Protein AF-A0A7C3FP70-F1 (afdb_monomer_lite)

Structure (mmCIF, N/CA/C/O backbone):
data_AF-A0A7C3FP70-F1
#
_entry.id   AF-A0A7C3FP70-F1
#
loop_
_atom_site.group_PDB
_atom_site.id
_atom_site.type_symbol
_atom_site.label_atom_id
_atom_site.label_alt_id
_atom_site.label_comp_id
_atom_site.label_asym_id
_atom_site.label_entity_id
_atom_site.label_seq_id
_atom_site.pdbx_PDB_ins_code
_atom_site.Cartn_x
_atom_site.Cartn_y
_atom_site.Cartn_z
_atom_site.occupancy
_atom_site.B_iso_or_equiv
_atom_site.auth_seq_id
_atom_site.auth_comp_id
_atom_site.auth_asym_id
_atom_site.auth_atom_id
_atom_site.pdbx_PDB_model_num
ATOM 1 N N . MET A 1 1 ? -17.243 -0.712 21.664 1.00 82.69 1 MET A N 1
ATOM 2 C CA . MET A 1 1 ? -17.725 -1.508 20.509 1.00 82.69 1 MET A CA 1
ATOM 3 C C . MET A 1 1 ? -17.225 -0.760 19.308 1.00 82.69 1 MET A C 1
ATOM 5 O O . MET A 1 1 ? -17.671 0.364 19.098 1.00 82.69 1 MET A O 1
ATOM 9 N N . SER A 1 2 ? -16.298 -1.356 18.570 1.00 89.44 2 SER A N 1
ATOM 10 C CA . SER A 1 2 ? -15.633 -0.709 17.449 1.00 89.44 2 SER A CA 1
ATOM 11 C C . SER A 1 2 ? -16.671 -0.319 16.385 1.00 89.44 2 SER A C 1
ATOM 13 O O . SER A 1 2 ? -17.504 -1.128 15.971 1.00 89.44 2 SER A O 1
ATOM 15 N N . ALA A 1 3 ? -16.682 0.952 15.988 1.00 96.50 3 ALA A N 1
ATOM 16 C CA . ALA A 1 3 ? -17.507 1.470 14.902 1.00 96.50 3 ALA A CA 1
ATOM 17 C C . ALA A 1 3 ? -16.939 1.072 13.533 1.00 96.50 3 ALA A C 1
ATOM 19 O O . ALA A 1 3 ? -17.7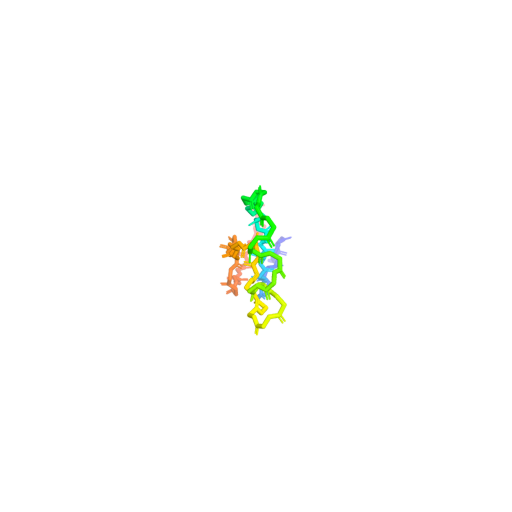03 0.842 12.596 1.00 96.50 3 ALA A O 1
ATOM 20 N N . VAL A 1 4 ? -15.611 0.979 13.427 1.00 96.94 4 VAL A N 1
ATOM 21 C CA . VAL A 1 4 ? -14.896 0.564 12.216 1.00 96.94 4 VAL A CA 1
ATOM 22 C C . VAL A 1 4 ? -13.722 -0.321 1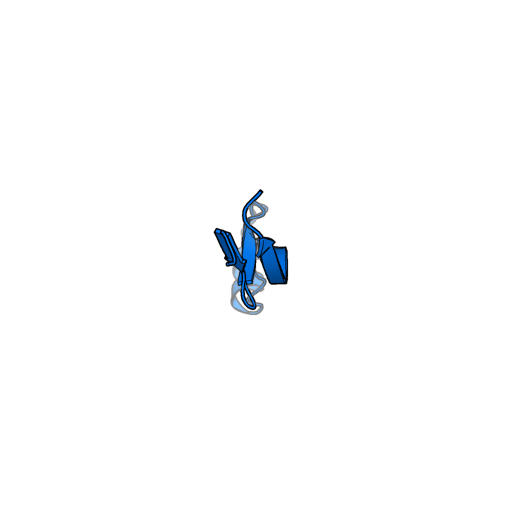2.613 1.00 96.94 4 VAL A C 1
ATOM 24 O O . VAL A 1 4 ? -12.986 0.014 13.539 1.00 96.94 4 VAL A O 1
ATOM 27 N N . ILE A 1 5 ? -13.536 -1.421 11.884 1.00 97.38 5 ILE A N 1
ATOM 28 C CA . ILE A 1 5 ? -12.378 -2.310 11.997 1.00 97.38 5 ILE A CA 1
ATOM 29 C C . ILE A 1 5 ? -11.708 -2.368 10.626 1.00 97.38 5 ILE A C 1
ATOM 31 O O . ILE A 1 5 ? -12.340 -2.709 9.626 1.00 97.38 5 ILE A O 1
ATOM 35 N N . VAL A 1 6 ? -10.431 -2.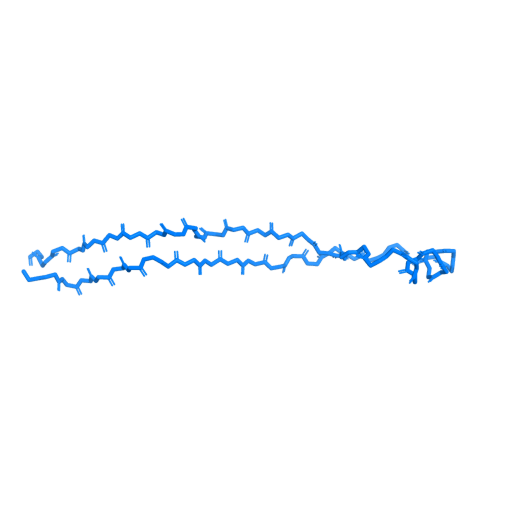008 10.587 1.00 97.69 6 VAL A N 1
ATOM 36 C CA . VAL A 1 6 ? -9.551 -2.096 9.425 1.00 97.69 6 VAL A CA 1
ATOM 37 C C . VAL A 1 6 ? -8.513 -3.154 9.757 1.00 97.69 6 VAL A C 1
ATOM 39 O O . VAL A 1 6 ? -7.749 -2.975 10.700 1.00 97.69 6 VAL A O 1
ATOM 42 N N . ASP A 1 7 ? -8.477 -4.239 8.986 1.00 97.75 7 ASP A N 1
ATOM 43 C CA . ASP A 1 7 ? -7.534 -5.334 9.213 1.00 97.75 7 ASP A CA 1
ATOM 44 C C . ASP A 1 7 ? -6.712 -5.652 7.961 1.00 97.75 7 ASP A C 1
ATOM 46 O O . ASP A 1 7 ? -7.240 -6.063 6.926 1.00 97.75 7 ASP A O 1
ATOM 50 N N . ASN A 1 8 ? -5.403 -5.429 8.081 1.00 97.94 8 ASN A N 1
ATOM 51 C CA . ASN A 1 8 ? -4.350 -5.777 7.138 1.00 97.94 8 ASN A CA 1
ATOM 52 C C . ASN A 1 8 ? -4.647 -5.370 5.689 1.00 97.94 8 ASN A C 1
ATOM 54 O O . ASN A 1 8 ? -4.385 -6.105 4.730 1.00 97.94 8 ASN A O 1
ATOM 58 N N . ILE A 1 9 ? -5.201 -4.172 5.509 1.00 97.88 9 ILE A N 1
ATOM 59 C CA . ILE A 1 9 ? -5.622 -3.729 4.186 1.00 97.88 9 ILE A CA 1
ATOM 60 C C . ILE A 1 9 ? -4.444 -3.121 3.437 1.00 97.88 9 ILE A C 1
ATOM 62 O O . ILE A 1 9 ? -3.618 -2.379 3.976 1.00 97.88 9 ILE A O 1
ATOM 66 N N . SER A 1 10 ? -4.399 -3.425 2.148 1.00 98.38 10 SER A N 1
ATOM 67 C CA . SER A 1 10 ? -3.374 -2.961 1.229 1.00 98.38 10 SER A CA 1
ATOM 68 C C . SER A 1 10 ? -4.016 -2.438 -0.051 1.00 98.38 10 SER A C 1
ATOM 70 O O . SER A 1 10 ? -4.970 -3.014 -0.572 1.00 98.38 10 SER A O 1
ATOM 72 N N . LYS A 1 11 ? -3.471 -1.347 -0.591 1.00 97.88 11 LYS A N 1
ATOM 73 C CA . LYS A 1 11 ? -3.915 -0.740 -1.845 1.00 97.88 11 LYS A CA 1
ATOM 74 C C . LYS A 1 11 ? -2.705 -0.331 -2.665 1.00 97.88 11 LYS A C 1
ATOM 76 O O . LYS A 1 11 ? -1.915 0.512 -2.247 1.00 97.88 11 LYS A O 1
ATOM 81 N N . ARG A 1 12 ? -2.610 -0.903 -3.864 1.00 97.25 12 ARG A N 1
ATOM 82 C CA . ARG A 1 12 ? -1.583 -0.587 -4.855 1.00 97.25 12 ARG A CA 1
ATOM 83 C C . ARG A 1 12 ? -2.223 -0.090 -6.144 1.00 97.25 12 ARG A C 1
ATOM 85 O O . ARG A 1 12 ? -3.220 -0.651 -6.598 1.00 97.25 12 ARG A O 1
ATOM 92 N N . PHE A 1 13 ? -1.610 0.924 -6.731 1.00 96.12 13 PHE A N 1
ATOM 93 C CA . PHE A 1 13 ? -1.908 1.461 -8.048 1.00 96.12 13 PHE A CA 1
ATOM 94 C C . PHE A 1 13 ? -0.784 1.096 -9.018 1.00 96.12 13 PHE A C 1
ATOM 96 O O . PHE A 1 13 ? 0.381 1.009 -8.631 1.00 96.12 13 PHE A O 1
ATOM 103 N N . ARG A 1 14 ? -1.148 0.869 -10.280 1.00 91.50 14 ARG A N 1
ATOM 104 C CA . ARG A 1 14 ? -0.206 0.793 -11.398 1.00 91.50 14 ARG A CA 1
ATOM 105 C C . ARG A 1 14 ? -0.366 2.076 -12.191 1.00 91.50 14 ARG A C 1
ATOM 107 O O . ARG A 1 14 ? -1.485 2.366 -12.610 1.00 91.50 14 ARG A O 1
ATOM 114 N N . ILE A 1 15 ? 0.713 2.824 -12.362 1.00 88.75 15 ILE A N 1
ATOM 115 C CA . ILE A 1 15 ? 0.708 4.109 -13.059 1.00 88.75 15 ILE A CA 1
ATOM 116 C C . ILE A 1 15 ? 1.459 3.904 -14.378 1.00 88.75 15 ILE A C 1
ATOM 118 O O . ILE A 1 15 ? 2.680 3.739 -14.355 1.00 88.75 15 ILE A O 1
ATOM 122 N N . PRO A 1 16 ? 0.750 3.815 -15.519 1.00 81.31 16 PRO A N 1
ATOM 123 C CA . PRO A 1 16 ? 1.381 3.643 -16.820 1.00 81.31 16 PRO A CA 1
ATOM 124 C C . PRO A 1 16 ? 2.192 4.880 -17.210 1.00 81.31 16 PRO A C 1
ATOM 126 O O . PRO A 1 16 ? 1.733 6.006 -17.045 1.00 81.31 16 PRO A O 1
ATOM 129 N N . HIS A 1 17 ? 3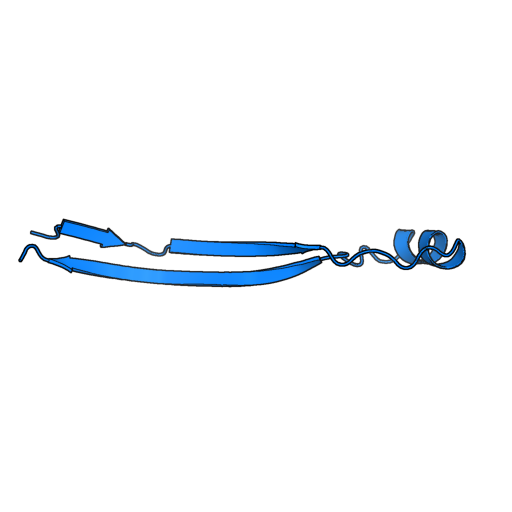.362 4.658 -17.791 1.00 70.56 17 HIS A N 1
ATOM 130 C CA . HIS A 1 17 ? 4.138 5.661 -18.502 1.00 70.56 17 HIS A CA 1
ATOM 131 C C . HIS A 1 17 ? 3.933 5.447 -20.006 1.00 70.56 17 HIS A C 1
ATOM 133 O O . HIS A 1 17 ? 3.987 4.318 -20.494 1.00 70.56 17 HIS A O 1
ATOM 139 N N . GLU A 1 18 ? 3.689 6.512 -20.768 1.00 68.25 18 GLU A N 1
ATOM 140 C CA . GLU A 1 18 ? 3.567 6.397 -22.225 1.00 68.25 18 GLU A CA 1
ATOM 141 C C . GLU A 1 18 ? 4.900 5.975 -22.874 1.00 68.25 18 GLU A C 1
ATOM 143 O O . GLU A 1 18 ? 5.980 6.453 -22.512 1.00 68.25 18 GLU A O 1
ATOM 148 N N . LYS A 1 19 ? 4.832 5.073 -23.863 1.00 62.59 19 LYS A N 1
ATOM 149 C CA . LYS A 1 19 ? 6.004 4.596 -24.615 1.00 62.59 19 LYS A CA 1
ATOM 150 C C . LYS A 1 19 ? 6.535 5.658 -25.570 1.00 62.59 19 LYS A C 1
ATOM 152 O O . LYS A 1 19 ? 5.774 6.285 -26.301 1.00 62.59 19 LYS A O 1
ATOM 157 N N . LYS A 1 20 ? 7.863 5.751 -25.684 1.00 55.41 20 LYS A N 1
ATOM 158 C CA . LYS A 1 20 ? 8.515 6.489 -26.775 1.00 55.41 20 LYS A CA 1
ATOM 159 C C . LYS A 1 20 ? 8.352 5.706 -28.088 1.00 55.41 20 LYS A C 1
ATOM 161 O O . LYS A 1 20 ? 8.855 4.601 -28.252 1.00 55.41 20 LYS A O 1
ATOM 166 N N . THR A 1 21 ? 7.649 6.281 -29.053 1.00 51.34 21 THR A N 1
ATOM 167 C CA . THR A 1 21 ? 7.316 5.682 -30.357 1.00 51.34 21 THR A CA 1
ATOM 168 C C . THR A 1 21 ? 8.524 5.585 -31.296 1.00 51.34 21 THR A C 1
ATOM 170 O O . THR A 1 21 ? 8.689 6.409 -32.191 1.00 51.34 21 THR A O 1
ATOM 173 N N . THR A 1 22 ? 9.381 4.572 -31.138 1.00 61.12 22 THR A N 1
ATOM 174 C CA . THR A 1 22 ? 10.372 4.222 -32.175 1.00 61.12 22 THR A CA 1
ATOM 175 C C . THR A 1 22 ? 10.451 2.716 -32.400 1.00 61.12 22 THR A C 1
ATOM 177 O O . THR A 1 22 ? 10.472 1.930 -31.456 1.00 61.12 22 THR A O 1
ATOM 180 N N . LEU A 1 23 ? 10.522 2.315 -33.676 1.00 58.66 23 LEU A N 1
ATOM 181 C CA . LEU A 1 23 ? 10.541 0.918 -34.142 1.00 58.66 23 LEU A CA 1
ATOM 182 C C . LEU A 1 23 ? 11.611 0.056 -33.444 1.00 58.66 23 LEU A C 1
ATOM 184 O O . LEU A 1 23 ? 11.398 -1.132 -33.211 1.00 58.66 23 LEU A O 1
ATOM 188 N N . PHE A 1 24 ? 12.729 0.668 -33.043 1.00 59.81 24 PHE A N 1
ATOM 189 C CA . PHE A 1 24 ? 13.821 0.021 -32.314 1.00 59.81 24 PHE A CA 1
ATOM 190 C C . PHE A 1 24 ? 13.408 -0.479 -30.914 1.00 59.81 24 PHE A C 1
ATOM 192 O O . PHE A 1 24 ? 13.852 -1.541 -30.477 1.00 59.81 24 PHE A O 1
ATOM 199 N N . GLN A 1 25 ? 12.510 0.233 -30.221 1.00 58.34 25 GLN A N 1
ATOM 200 C CA . GLN A 1 25 ? 12.055 -0.144 -28.876 1.00 58.34 25 GLN A CA 1
ATOM 201 C C . GLN A 1 25 ? 11.139 -1.376 -28.879 1.00 58.34 25 GLN A C 1
ATOM 203 O O . GLN A 1 25 ? 11.151 -2.141 -27.917 1.00 58.34 25 GLN A O 1
ATOM 208 N N . ASN A 1 26 ? 10.415 -1.632 -29.973 1.00 59.44 26 ASN A N 1
ATOM 209 C CA . ASN A 1 26 ? 9.546 -2.808 -30.097 1.00 59.44 26 ASN A CA 1
ATOM 210 C C . ASN A 1 26 ? 10.342 -4.119 -30.207 1.00 59.44 26 ASN A C 1
ATOM 212 O O . ASN A 1 26 ? 9.906 -5.144 -29.689 1.00 59.44 26 ASN A O 1
ATOM 216 N N . ILE A 1 27 ? 11.524 -4.085 -30.833 1.00 61.47 27 ILE A N 1
ATOM 217 C CA . ILE A 1 27 ? 12.388 -5.265 -30.999 1.00 61.47 27 ILE A CA 1
ATOM 218 C C . ILE A 1 27 ? 13.098 -5.601 -29.678 1.00 61.47 27 ILE A C 1
ATOM 220 O O . ILE A 1 27 ? 13.175 -6.764 -29.288 1.00 61.47 27 ILE A O 1
ATOM 224 N N . VAL A 1 28 ? 13.562 -4.586 -28.940 1.00 59.09 28 VAL A N 1
ATOM 225 C CA . VAL A 1 28 ? 14.236 -4.771 -27.640 1.00 59.09 28 VAL A CA 1
ATOM 226 C C . VAL A 1 28 ? 13.239 -5.100 -26.513 1.00 59.09 28 VAL A C 1
ATOM 228 O O . VAL A 1 28 ? 13.536 -5.921 -25.642 1.00 59.09 28 VAL A O 1
ATOM 231 N N . GLY A 1 29 ? 12.032 -4.523 -26.544 1.00 55.66 29 GLY A N 1
ATOM 232 C CA . GLY A 1 29 ? 10.977 -4.740 -25.543 1.00 55.66 29 GLY A CA 1
ATOM 233 C C . GLY A 1 29 ? 10.351 -6.141 -25.550 1.00 55.66 29 GLY A C 1
ATOM 234 O O . GLY A 1 29 ? 9.758 -6.551 -24.558 1.00 55.66 29 GLY A O 1
ATOM 235 N N . ALA A 1 30 ? 10.517 -6.923 -26.621 1.00 55.53 30 ALA A N 1
ATOM 236 C CA . ALA A 1 30 ? 10.099 -8.327 -26.638 1.00 55.53 30 ALA A CA 1
ATOM 237 C C . ALA A 1 30 ? 10.995 -9.226 -25.757 1.00 55.53 30 ALA A C 1
ATOM 239 O O . ALA A 1 30 ? 10.540 -10.250 -25.251 1.00 55.53 30 ALA A O 1
ATOM 240 N N . VAL A 1 31 ? 12.258 -8.831 -25.542 1.00 56.94 31 VAL A N 1
ATOM 241 C CA . VAL A 1 31 ? 13.252 -9.598 -24.765 1.00 56.94 31 VAL A CA 1
ATOM 242 C C . VAL A 1 31 ? 13.233 -9.219 -23.282 1.00 56.94 31 VAL A C 1
ATOM 244 O O . VAL A 1 31 ? 13.457 -10.061 -22.413 1.00 56.94 31 VAL A O 1
ATOM 247 N N . LYS A 1 32 ? 12.920 -7.961 -22.963 1.00 53.44 32 LYS A N 1
ATOM 248 C CA . LYS A 1 32 ? 12.720 -7.489 -21.591 1.00 53.44 32 LYS A CA 1
ATOM 249 C C . LYS A 1 32 ? 11.252 -7.142 -21.412 1.00 53.44 32 LYS A C 1
ATOM 251 O O . LYS A 1 32 ? 10.816 -6.122 -21.926 1.00 53.44 32 LYS A O 1
ATOM 256 N N . ARG A 1 33 ? 10.518 -7.945 -20.631 1.00 54.69 33 ARG A N 1
ATOM 257 C CA . ARG A 1 33 ? 9.213 -7.597 -20.026 1.00 54.69 33 ARG A CA 1
ATOM 258 C C . ARG A 1 33 ? 9.364 -6.370 -19.111 1.00 54.69 33 ARG A C 1
ATOM 260 O O . ARG A 1 33 ? 9.263 -6.471 -17.892 1.00 54.69 33 ARG A O 1
ATOM 267 N N . GLN A 1 34 ? 9.720 -5.230 -19.682 1.00 56.50 34 GLN A N 1
ATOM 268 C CA . GLN A 1 34 ? 9.954 -3.991 -18.975 1.00 56.50 34 GLN A CA 1
ATOM 269 C C . GLN A 1 34 ? 8.571 -3.383 -18.787 1.00 56.50 34 GLN A C 1
ATOM 271 O O . GLN A 1 34 ? 7.967 -2.8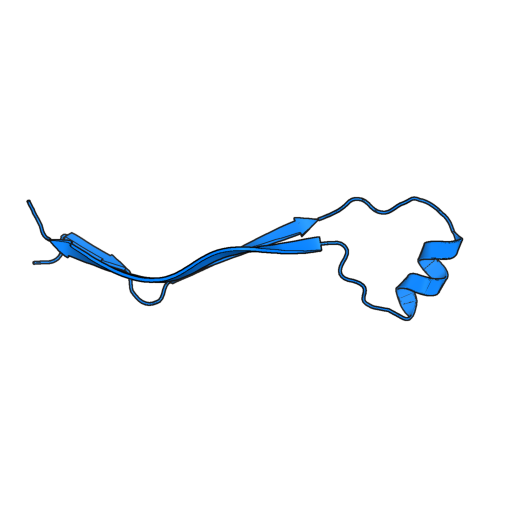91 -19.732 1.00 56.50 34 GLN A O 1
ATOM 276 N N . PHE A 1 35 ? 8.009 -3.583 -17.599 1.00 58.03 35 PHE A N 1
ATOM 277 C CA . PHE A 1 35 ? 6.694 -3.077 -17.246 1.00 58.03 35 PHE A CA 1
ATOM 278 C C . PHE A 1 35 ? 6.681 -1.561 -17.468 1.00 58.03 35 PHE A C 1
ATOM 280 O O . PHE A 1 35 ? 7.389 -0.830 -16.782 1.00 58.03 35 PHE A O 1
ATOM 287 N N . ASP A 1 36 ? 5.892 -1.096 -18.436 1.00 70.88 36 ASP A N 1
ATOM 288 C CA . ASP A 1 36 ? 5.715 0.325 -18.773 1.00 70.88 36 ASP A CA 1
ATOM 289 C C . ASP A 1 36 ? 4.897 1.075 -17.713 1.00 70.88 36 ASP A C 1
ATOM 291 O O . ASP A 1 36 ? 4.177 2.020 -18.010 1.00 70.88 36 ASP A O 1
ATOM 295 N N . TYR A 1 37 ? 4.921 0.609 -16.470 1.00 75.19 37 TYR A N 1
ATOM 296 C CA . TYR A 1 37 ? 4.173 1.185 -15.374 1.00 75.19 37 TYR A CA 1
ATOM 297 C C . TYR A 1 37 ? 5.000 1.119 -14.100 1.00 75.19 37 TYR A C 1
ATOM 299 O O . TYR A 1 37 ? 5.716 0.148 -13.855 1.00 75.19 37 TYR A O 1
ATOM 307 N N . GLU A 1 38 ? 4.868 2.143 -13.268 1.00 84.12 38 GLU A N 1
ATOM 308 C CA . GLU A 1 38 ? 5.357 2.086 -11.897 1.00 84.12 38 GLU A CA 1
ATOM 309 C C . GLU A 1 38 ? 4.274 1.550 -10.964 1.00 84.12 38 GLU A C 1
ATOM 311 O O . GLU A 1 38 ? 3.070 1.639 -11.231 1.00 84.12 38 GLU A O 1
ATOM 316 N N . GLU A 1 39 ? 4.711 0.956 -9.860 1.00 91.56 39 GLU A N 1
ATOM 317 C CA . GLU A 1 39 ? 3.826 0.515 -8.795 1.00 91.56 39 GLU A CA 1
ATOM 318 C C . GLU A 1 39 ? 3.863 1.511 -7.637 1.00 91.56 39 GLU A C 1
ATOM 320 O O . GLU A 1 39 ? 4.915 1.752 -7.049 1.00 91.56 39 GLU A O 1
ATOM 325 N N . PHE A 1 40 ? 2.695 2.032 -7.265 1.00 94.75 40 PHE A N 1
ATOM 326 C CA . PHE A 1 40 ? 2.532 2.952 -6.146 1.00 94.75 40 PHE A CA 1
ATOM 327 C C . PHE A 1 40 ? 1.667 2.320 -5.053 1.00 94.75 40 PHE A C 1
ATOM 329 O O . PHE A 1 40 ? 0.510 1.963 -5.283 1.00 94.75 40 PHE A O 1
ATOM 336 N N . TRP A 1 41 ? 2.214 2.175 -3.849 1.00 96.88 41 TRP A N 1
ATOM 337 C CA . TRP A 1 41 ? 1.480 1.680 -2.683 1.00 96.88 41 TRP A CA 1
ATOM 338 C C . TRP A 1 41 ? 0.828 2.845 -1.943 1.00 96.88 41 TRP A C 1
ATOM 340 O O . TRP A 1 41 ? 1.509 3.611 -1.274 1.00 96.88 41 T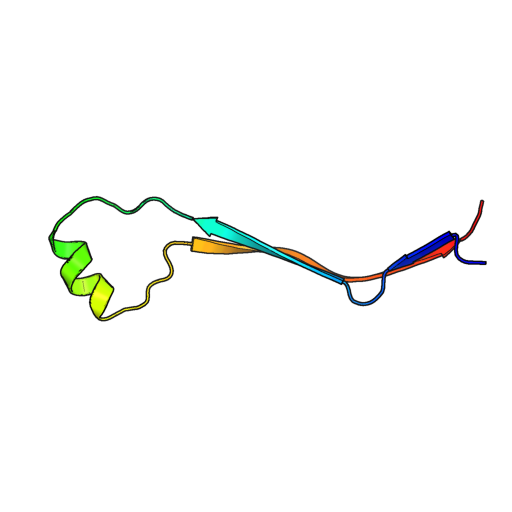RP A O 1
ATOM 350 N N . ALA A 1 42 ? -0.496 2.946 -2.028 1.00 97.31 42 ALA A N 1
ATOM 351 C CA . ALA A 1 42 ? -1.257 3.932 -1.268 1.00 97.31 42 ALA A CA 1
ATOM 352 C C . ALA A 1 42 ? -1.542 3.470 0.165 1.00 97.31 42 ALA A C 1
ATOM 354 O O . ALA A 1 42 ? -1.577 4.287 1.075 1.00 97.31 42 ALA A O 1
ATOM 355 N N . LEU A 1 43 ? -1.736 2.164 0.367 1.00 98.00 43 LEU A N 1
ATOM 356 C CA . LEU A 1 43 ? -1.859 1.540 1.686 1.00 98.00 43 LEU A CA 1
ATOM 357 C C . LEU A 1 43 ? -1.050 0.248 1.688 1.00 98.00 43 LEU A C 1
ATOM 359 O O . LEU A 1 43 ? -1.093 -0.502 0.708 1.00 98.00 43 LEU A O 1
ATOM 363 N N . ARG A 1 44 ? -0.345 -0.035 2.783 1.00 97.25 44 ARG A N 1
ATOM 364 C CA . ARG A 1 44 ? 0.456 -1.253 2.918 1.00 97.25 44 ARG A CA 1
ATOM 365 C C . ARG A 1 44 ? 0.311 -1.834 4.318 1.00 97.25 44 ARG A C 1
ATOM 367 O O . ARG A 1 44 ? 0.915 -1.317 5.250 1.00 97.25 44 ARG A O 1
ATOM 374 N N . ASN A 1 45 ? -0.453 -2.921 4.413 1.00 98.00 45 ASN A N 1
ATOM 375 C CA . ASN A 1 45 ? -0.703 -3.693 5.634 1.00 98.00 45 ASN A CA 1
ATOM 376 C C . ASN A 1 45 ? -1.147 -2.811 6.808 1.00 98.00 45 ASN A C 1
ATOM 378 O O . ASN A 1 45 ? -0.530 -2.801 7.870 1.00 98.00 45 ASN A O 1
ATOM 382 N N . VAL A 1 46 ? -2.189 -2.017 6.580 1.00 97.94 46 VAL A N 1
ATOM 383 C CA . VAL A 1 46 ? -2.721 -1.098 7.586 1.00 97.94 46 VAL A CA 1
ATOM 384 C C . VAL A 1 46 ? -3.789 -1.819 8.407 1.00 97.94 46 VAL A C 1
ATOM 386 O O . VAL A 1 46 ? -4.730 -2.357 7.822 1.00 97.94 46 VAL A O 1
ATOM 389 N N . SER A 1 47 ? -3.659 -1.783 9.737 1.00 98.31 47 SER A N 1
ATOM 390 C CA . SER A 1 47 ? -4.669 -2.263 10.689 1.00 98.31 47 SER A CA 1
ATOM 391 C C . SER A 1 47 ? -4.948 -1.203 11.754 1.00 98.31 47 SER A C 1
ATOM 393 O O . SER A 1 47 ? -4.007 -0.643 12.316 1.00 98.31 47 SER A O 1
ATOM 395 N N . PHE A 1 48 ? -6.222 -0.928 12.029 1.00 97.38 48 PHE A N 1
ATOM 396 C CA . PHE A 1 48 ? -6.657 -0.082 13.141 1.00 97.38 48 PHE A CA 1
ATOM 397 C C . PHE A 1 48 ? -8.139 -0.292 13.463 1.00 97.38 48 PHE A C 1
ATOM 399 O O . PHE A 1 48 ? -8.918 -0.770 12.639 1.00 97.38 48 PHE A O 1
ATOM 406 N N . GLU A 1 49 ? -8.540 0.145 14.651 1.00 97.81 49 GLU A N 1
ATOM 407 C CA . GLU A 1 49 ? -9.934 0.171 15.080 1.00 97.81 49 GLU A CA 1
ATOM 408 C C . GLU A 1 49 ? -10.334 1.589 15.474 1.00 97.81 49 GLU A C 1
ATOM 410 O O . GLU A 1 49 ? -9.540 2.345 16.036 1.00 97.81 49 GLU A O 1
ATOM 415 N N . ILE A 1 50 ? -11.572 1.956 15.159 1.00 97.12 50 ILE A N 1
ATOM 416 C CA . ILE A 1 50 ? -12.179 3.212 15.594 1.00 97.12 50 ILE A CA 1
ATOM 417 C C . ILE A 1 50 ? -13.316 2.858 16.545 1.00 97.12 50 ILE A C 1
ATOM 419 O O . ILE A 1 50 ? -14.259 2.175 16.143 1.00 97.12 50 ILE A O 1
ATOM 423 N N . GLU A 1 51 ? -13.250 3.335 17.787 1.00 96.81 51 GLU A N 1
ATOM 424 C CA . GLU A 1 51 ? -14.337 3.196 18.760 1.00 96.81 51 GLU A CA 1
ATOM 425 C C . GLU A 1 51 ? -15.516 4.123 18.443 1.00 96.81 51 GLU A C 1
ATOM 427 O O . GLU A 1 51 ? -15.388 5.139 17.759 1.00 96.81 51 GLU A O 1
ATOM 432 N N . ARG A 1 52 ? -16.695 3.767 18.957 1.00 92.81 52 ARG A N 1
ATOM 433 C CA . ARG A 1 52 ? -17.859 4.661 18.953 1.00 92.81 52 ARG A CA 1
ATOM 434 C C . ARG A 1 52 ? -17.572 5.865 19.862 1.00 92.81 52 ARG A C 1
ATOM 436 O O . ARG A 1 52 ? -17.145 5.668 20.998 1.00 92.81 52 ARG A O 1
ATOM 443 N N . GLY A 1 53 ? -17.820 7.072 19.353 1.00 87.06 53 GLY A N 1
ATOM 444 C CA . GLY A 1 53 ? -17.912 8.301 20.150 1.00 87.06 53 GLY A CA 1
ATOM 445 C C . GLY A 1 53 ? -19.293 8.474 20.761 1.00 87.06 53 GLY A C 1
ATOM 446 O O . GLY A 1 53 ? -20.266 8.000 20.127 1.00 87.06 53 GLY A O 1
#

Radius of gyration: 20.0 Å; chains: 1; bounding box: 32×18×55 Å

Sequence (53 aa):
MSAVIVDNISKRFRIPHEKKTTLFQNIVGAVKRQFDYEEFWALRNVSFEIERG

pLDDT: mean 80.97, std 17.71, range [51.34, 98.38]

Foldseek 3Di:
DFPDWDFQDWDKDWAADDDDDDPVCVVVCVVDVPGRTDIDTPDGGDTDTHHDD

Secondary structure (DSSP, 8-state):
-EEEEEEEEEEEEEEEPPPP--HHHHHHHTTS---SEEEEEEEEEEEEEEE--